Protein AF-A0A8T3NZ07-F1 (afdb_monomer_lite)

Foldseek 3Di:
DDPDPPDDDDAPDFAADPVRVVVDDPVDDLAHQETEHEDDPPQDPVNVVVVVVSRVVSVHNYYHYHYDDDPD

pLDDT: mean 87.33, std 10.58, range [52.41, 97.44]

Secondary structure (DSSP, 8-state):
-EEETTEE---SEEE--HHHHTTS-TT-----SEEEEEEPTT--HHHHHHHHHHHHHTT-SEEEEEE-----

Radius of gyration: 13.39 Å; chains: 1; bounding box: 41×20×33 Å

Sequence (72 aa):
MWTGPSTYFEPDQFYVSAELEARLDPGHRTTANLVIEVVSPGSAIYDRNAKADNYAALGVKVMWLVESLRSG

Structure (mmCIF, N/CA/C/O backbone):
data_AF-A0A8T3NZ07-F1
#
_entry.id   AF-A0A8T3NZ07-F1
#
loop_
_atom_site.group_PDB
_atom_site.id
_atom_site.type_symbol
_atom_site.label_atom_id
_atom_site.label_alt_id
_atom_site.label_comp_id
_atom_site.label_asym_id
_atom_site.label_entity_id
_atom_site.label_seq_id
_atom_site.pdbx_PDB_ins_code
_atom_site.Cartn_x
_atom_site.Cartn_y
_atom_site.Cartn_z
_atom_site.occupancy
_atom_site.B_iso_or_equiv
_atom_site.auth_seq_id
_atom_site.auth_comp_id
_atom_site.auth_asym_id
_atom_site.auth_atom_id
_atom_site.pdbx_PDB_model_num
ATOM 1 N N . MET A 1 1 ? 1.478 -7.025 -0.212 1.00 88.19 1 MET A N 1
ATOM 2 C CA . MET A 1 1 ? 2.681 -6.325 -0.681 1.00 88.19 1 MET A CA 1
ATOM 3 C C . MET A 1 1 ? 3.853 -6.763 0.152 1.00 88.19 1 MET A C 1
ATOM 5 O O . MET A 1 1 ? 3.748 -6.824 1.371 1.00 88.19 1 MET A O 1
ATOM 9 N N . TRP A 1 2 ? 4.948 -7.106 -0.503 1.00 88.19 2 TRP A N 1
ATOM 10 C CA . TRP A 1 2 ? 6.144 -7.565 0.184 1.00 88.19 2 TRP A CA 1
ATOM 11 C C . TRP A 1 2 ? 6.886 -6.390 0.818 1.00 88.19 2 TRP A C 1
ATOM 13 O O . TRP A 1 2 ? 7.183 -5.408 0.140 1.00 88.19 2 TRP A O 1
ATOM 23 N N . THR A 1 3 ? 7.165 -6.491 2.117 1.00 85.44 3 THR A N 1
ATOM 24 C CA . THR A 1 3 ? 7.930 -5.491 2.888 1.00 85.44 3 THR A CA 1
ATOM 25 C C . THR A 1 3 ? 9.363 -5.949 3.163 1.00 85.44 3 THR A C 1
ATOM 27 O O . THR A 1 3 ? 10.196 -5.184 3.641 1.00 85.44 3 THR A O 1
ATOM 30 N N . GLY A 1 4 ? 9.655 -7.207 2.832 1.00 83.50 4 GLY A N 1
ATOM 31 C CA . GLY A 1 4 ? 10.955 -7.851 2.911 1.00 83.50 4 GLY A CA 1
ATOM 32 C C . GLY A 1 4 ? 10.871 -9.278 2.355 1.00 83.50 4 GLY A C 1
ATOM 33 O O . GLY A 1 4 ? 9.801 -9.695 1.909 1.00 83.50 4 GLY A O 1
ATOM 34 N N . PRO A 1 5 ? 11.962 -10.061 2.419 1.00 79.69 5 PRO A N 1
ATOM 35 C CA . PRO A 1 5 ? 12.036 -11.382 1.783 1.00 79.69 5 PRO A CA 1
ATOM 36 C C . PRO A 1 5 ? 10.994 -12.397 2.274 1.00 79.69 5 PRO A C 1
ATOM 38 O O . PRO A 1 5 ? 10.622 -13.304 1.538 1.00 79.69 5 PRO A O 1
ATOM 41 N N . SER A 1 6 ? 10.538 -12.261 3.520 1.00 82.12 6 SER A N 1
ATOM 42 C CA . SER A 1 6 ? 9.610 -13.197 4.169 1.00 82.12 6 SER A CA 1
ATOM 43 C C . SER A 1 6 ? 8.412 -12.511 4.822 1.00 82.12 6 SER A C 1
ATOM 45 O O . SER A 1 6 ? 7.669 -13.156 5.558 1.00 82.12 6 SER A O 1
ATOM 47 N N . THR A 1 7 ? 8.226 -11.212 4.581 1.00 85.50 7 THR A N 1
ATOM 48 C CA . THR A 1 7 ? 7.152 -10.434 5.203 1.00 85.50 7 THR A CA 1
ATOM 49 C C . THR A 1 7 ? 6.243 -9.878 4.125 1.00 85.50 7 THR A C 1
ATOM 51 O O . THR A 1 7 ? 6.674 -9.121 3.253 1.00 85.50 7 THR A O 1
ATOM 54 N N . TYR A 1 8 ? 4.970 -10.252 4.206 1.00 86.81 8 TYR A N 1
ATOM 55 C CA . TYR A 1 8 ? 3.932 -9.806 3.296 1.00 86.81 8 TYR A CA 1
ATOM 56 C C . TYR A 1 8 ? 2.836 -9.098 4.080 1.00 86.81 8 TYR A C 1
ATOM 58 O O . TYR A 1 8 ? 2.310 -9.627 5.056 1.00 86.81 8 TYR A O 1
ATOM 66 N N . PHE A 1 9 ? 2.498 -7.897 3.636 1.00 88.75 9 PHE A N 1
ATOM 67 C CA . PHE A 1 9 ? 1.392 -7.123 4.163 1.00 88.75 9 PHE A CA 1
ATOM 68 C C . PHE A 1 9 ? 0.200 -7.245 3.224 1.00 88.75 9 PHE A C 1
ATOM 70 O O . PHE A 1 9 ? 0.284 -6.789 2.090 1.00 88.75 9 PHE A O 1
ATOM 77 N N . GLU A 1 10 ? -0.867 -7.917 3.631 1.00 90.88 10 GLU A N 1
ATOM 78 C CA . GLU A 1 10 ? -1.992 -8.236 2.750 1.00 90.88 10 GLU A CA 1
ATOM 79 C C . GLU A 1 10 ? -3.037 -7.107 2.753 1.00 90.88 10 GLU A C 1
ATOM 81 O O . GLU A 1 10 ? -3.734 -6.952 3.755 1.00 90.88 10 GLU A O 1
ATOM 86 N N . PRO A 1 11 ? -3.141 -6.295 1.679 1.00 92.56 11 PRO A N 1
ATOM 87 C CA . PRO A 1 11 ? -4.245 -5.352 1.528 1.00 92.56 11 PRO A CA 1
ATOM 88 C C . PRO A 1 11 ? -5.536 -6.091 1.165 1.00 92.56 11 PRO A C 1
ATOM 90 O O . PRO A 1 11 ? -5.489 -7.075 0.424 1.00 92.56 11 PRO A O 1
ATOM 93 N N . ASP A 1 12 ? -6.688 -5.547 1.561 1.00 93.12 12 ASP A N 1
ATOM 94 C CA . ASP A 1 12 ? -7.979 -6.090 1.119 1.00 93.12 12 ASP A CA 1
ATOM 95 C C . ASP A 1 12 ? -8.123 -5.994 -0.400 1.00 93.12 12 ASP A C 1
ATOM 97 O O . ASP A 1 12 ? -8.510 -6.958 -1.057 1.00 93.12 12 ASP A O 1
ATOM 101 N N . GLN A 1 13 ? -7.810 -4.826 -0.967 1.00 94.69 13 GLN A N 1
ATOM 102 C CA . GLN A 1 13 ? -7.754 -4.591 -2.407 1.00 94.69 13 GLN A CA 1
ATOM 103 C C . GLN A 1 13 ? -6.641 -3.593 -2.736 1.00 94.69 13 GLN A C 1
ATOM 105 O O . GLN A 1 13 ? -6.277 -2.727 -1.937 1.00 94.69 13 GLN A O 1
ATOM 110 N N . PHE A 1 14 ? -6.109 -3.671 -3.951 1.00 95.62 14 PHE A N 1
ATOM 111 C CA . PHE A 1 14 ? -5.128 -2.708 -4.438 1.00 95.62 14 PHE A CA 1
ATOM 112 C C . PHE A 1 14 ? -5.210 -2.554 -5.954 1.00 95.62 14 PHE A C 1
ATOM 114 O O . PHE A 1 14 ? -5.699 -3.430 -6.666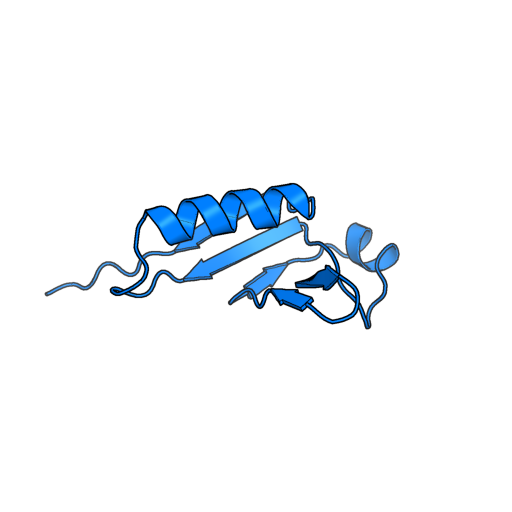 1.00 95.62 14 PHE A O 1
ATOM 121 N N . TYR A 1 15 ? -4.697 -1.430 -6.446 1.00 95.69 15 TYR A N 1
ATOM 122 C CA . TYR A 1 15 ? -4.607 -1.134 -7.867 1.00 95.69 15 TYR A CA 1
ATOM 123 C C . TYR A 1 15 ? -3.175 -0.785 -8.262 1.00 95.69 15 TYR A C 1
ATOM 125 O O . TYR A 1 15 ? -2.526 0.079 -7.660 1.00 95.69 15 TYR A O 1
ATOM 133 N N . VAL A 1 16 ? -2.716 -1.438 -9.325 1.00 95.75 16 VAL A N 1
ATOM 134 C CA . VAL A 1 16 ? -1.456 -1.160 -10.009 1.00 95.75 16 VAL A CA 1
ATOM 135 C C . VAL A 1 16 ? -1.798 -0.759 -11.439 1.00 95.75 16 VAL A C 1
ATOM 137 O O . VAL A 1 16 ? -2.466 -1.501 -12.156 1.00 95.75 16 VAL A O 1
ATOM 140 N N . SER A 1 17 ? -1.372 0.432 -11.854 1.00 95.88 17 SER A N 1
ATOM 141 C CA . SER A 1 17 ? -1.518 0.870 -13.239 1.00 95.88 17 SER A CA 1
ATOM 142 C C . SER A 1 17 ? -0.619 0.045 -14.152 1.00 95.88 17 SER A C 1
ATOM 144 O O . SER A 1 17 ? 0.436 -0.418 -13.728 1.00 95.88 17 SER A O 1
ATOM 146 N N . ALA A 1 18 ? -0.974 -0.072 -15.432 1.00 96.38 18 ALA A N 1
ATOM 147 C CA . ALA A 1 18 ? -0.132 -0.766 -16.410 1.00 96.38 18 ALA A CA 1
ATOM 148 C C . ALA A 1 18 ? 1.307 -0.209 -16.459 1.00 96.38 18 ALA A C 1
ATOM 150 O O . ALA A 1 18 ? 2.265 -0.960 -16.604 1.00 96.38 18 ALA A O 1
ATOM 151 N N . GLU A 1 19 ? 1.465 1.107 -16.278 1.00 96.25 19 GLU A N 1
ATOM 152 C CA . GLU A 1 19 ? 2.772 1.769 -16.216 1.00 96.25 19 GLU A CA 1
ATOM 153 C C . GLU A 1 19 ? 3.603 1.323 -15.003 1.00 96.25 19 GLU A C 1
ATOM 155 O O . GLU A 1 19 ? 4.815 1.143 -15.110 1.00 96.25 19 GLU A O 1
ATOM 160 N N . LEU A 1 20 ? 2.975 1.167 -13.833 1.00 94.94 20 LEU A N 1
ATOM 161 C CA . LEU A 1 20 ? 3.665 0.667 -12.649 1.00 94.94 20 LEU A CA 1
ATOM 162 C C . LEU A 1 20 ? 3.934 -0.832 -12.770 1.00 94.94 20 LEU A C 1
ATOM 164 O O . LEU A 1 20 ? 5.060 -1.245 -12.524 1.00 94.94 20 LEU A O 1
ATOM 168 N N . GLU A 1 21 ? 2.954 -1.612 -13.221 1.00 94.62 21 GLU A N 1
ATOM 169 C CA . GLU A 1 21 ? 3.075 -3.061 -13.402 1.00 94.62 21 GLU A CA 1
ATOM 170 C C . GLU A 1 21 ? 4.242 -3.415 -14.332 1.00 94.62 21 GLU A C 1
ATOM 172 O O . GLU A 1 21 ? 5.012 -4.314 -14.020 1.00 94.62 21 GLU A O 1
ATOM 177 N N . ALA A 1 22 ? 4.460 -2.648 -15.407 1.00 95.31 22 ALA A N 1
ATOM 178 C CA . ALA A 1 22 ? 5.586 -2.841 -16.326 1.00 95.31 22 ALA A CA 1
ATOM 179 C C . ALA A 1 22 ? 6.979 -2.704 -15.672 1.00 95.31 22 ALA A C 1
ATOM 181 O O . ALA A 1 22 ? 7.980 -3.085 -16.276 1.00 95.31 22 ALA A O 1
ATOM 182 N N . ARG A 1 23 ? 7.058 -2.134 -14.462 1.00 93.50 23 ARG A N 1
ATOM 183 C CA . ARG A 1 23 ? 8.299 -1.936 -13.696 1.00 93.50 23 ARG A CA 1
ATOM 184 C C . ARG A 1 23 ? 8.417 -2.860 -12.485 1.00 93.50 23 ARG A C 1
ATOM 186 O O . ARG A 1 23 ? 9.478 -2.883 -11.865 1.00 93.50 23 ARG A O 1
ATOM 193 N N . LEU A 1 24 ? 7.344 -3.550 -12.107 1.00 91.56 24 LEU A N 1
ATOM 194 C CA . LEU A 1 24 ? 7.325 -4.416 -10.932 1.00 91.56 24 LEU A CA 1
ATOM 195 C C . LEU A 1 24 ? 7.650 -5.857 -11.306 1.00 91.56 24 LEU A C 1
ATOM 197 O O . LEU A 1 24 ? 7.402 -6.300 -12.423 1.00 91.56 24 LEU A O 1
ATOM 201 N N . ASP A 1 25 ? 8.163 -6.599 -10.328 1.00 90.56 25 ASP A N 1
ATOM 202 C CA . ASP A 1 25 ? 8.175 -8.055 -10.394 1.00 90.56 25 ASP A CA 1
ATOM 203 C C . ASP A 1 25 ? 6.731 -8.573 -10.216 1.00 90.56 25 ASP A C 1
ATOM 205 O O . ASP A 1 25 ? 6.141 -8.360 -9.145 1.00 90.56 25 ASP A O 1
ATOM 209 N N . PRO A 1 26 ? 6.150 -9.273 -11.213 1.00 83.00 26 PRO A N 1
ATOM 210 C CA . PRO A 1 26 ? 4.798 -9.820 -11.114 1.00 83.00 26 PRO A CA 1
ATOM 211 C C . PRO A 1 26 ? 4.625 -10.818 -9.960 1.00 83.00 26 PRO A C 1
ATOM 213 O O . PRO A 1 26 ? 3.526 -10.944 -9.417 1.00 83.00 26 PRO A O 1
ATOM 216 N N . GLY A 1 27 ? 5.694 -11.523 -9.570 1.00 85.69 27 GLY A N 1
ATOM 217 C CA . GLY A 1 27 ? 5.689 -12.477 -8.458 1.00 85.69 27 GLY A CA 1
ATOM 218 C C . GLY A 1 27 ? 5.928 -11.832 -7.092 1.00 85.69 27 GLY A C 1
ATOM 219 O O . GLY A 1 27 ? 5.651 -12.445 -6.060 1.00 85.69 27 GLY A O 1
ATOM 220 N N . HIS A 1 28 ? 6.416 -10.589 -7.066 1.00 88.31 28 HIS A N 1
ATOM 221 C CA . HIS A 1 28 ? 6.877 -9.943 -5.843 1.00 88.31 28 HIS A CA 1
AT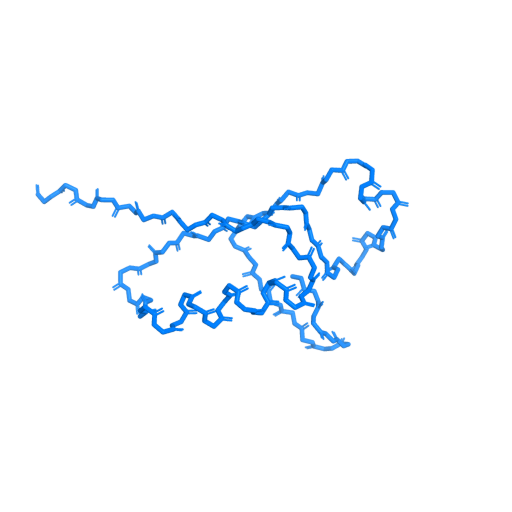OM 222 C C . HIS A 1 28 ? 6.547 -8.446 -5.811 1.00 88.31 28 HIS A C 1
ATOM 224 O O . HIS A 1 28 ? 7.415 -7.581 -5.709 1.00 88.31 28 HIS A O 1
ATOM 230 N N . ARG A 1 29 ? 5.250 -8.120 -5.860 1.00 91.00 29 ARG A N 1
ATOM 231 C CA . ARG A 1 29 ? 4.786 -6.728 -5.772 1.00 91.00 29 ARG A CA 1
ATOM 232 C C . ARG A 1 29 ? 5.112 -6.113 -4.406 1.00 91.00 29 ARG A C 1
ATOM 234 O O . ARG A 1 29 ? 4.554 -6.511 -3.376 1.00 91.00 29 ARG A O 1
ATOM 241 N N . THR A 1 30 ? 5.980 -5.107 -4.420 1.00 94.25 30 THR A N 1
ATOM 242 C CA . THR A 1 30 ? 6.439 -4.346 -3.244 1.00 94.25 30 THR A CA 1
ATOM 243 C C . THR A 1 30 ? 5.708 -3.017 -3.058 1.00 94.25 30 THR A C 1
ATOM 245 O O . THR A 1 30 ? 5.881 -2.368 -2.036 1.00 94.25 30 THR A O 1
ATOM 248 N N . THR A 1 31 ? 4.879 -2.603 -4.021 1.00 96.12 31 THR A N 1
ATOM 249 C CA . THR A 1 31 ? 4.160 -1.322 -3.9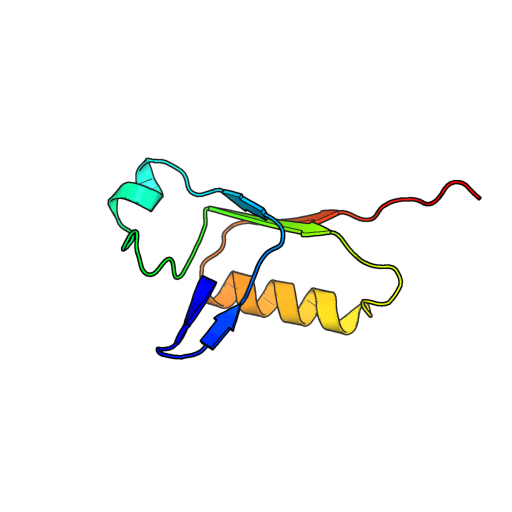94 1.00 96.12 31 THR A CA 1
ATOM 250 C C . THR A 1 31 ? 2.890 -1.367 -4.853 1.00 96.12 31 THR A C 1
ATOM 252 O O . THR A 1 31 ? 2.637 -2.356 -5.548 1.00 96.12 31 THR A O 1
ATOM 255 N N . ALA A 1 32 ? 2.096 -0.295 -4.820 1.00 96.56 32 ALA A N 1
ATOM 256 C CA . ALA A 1 32 ? 0.938 -0.079 -5.684 1.00 96.56 32 ALA A CA 1
ATOM 257 C C . ALA A 1 32 ? 0.626 1.413 -5.853 1.00 96.56 32 ALA A C 1
ATOM 259 O O . ALA A 1 32 ? 1.122 2.264 -5.119 1.00 96.56 32 ALA A O 1
ATOM 260 N N . ASN A 1 33 ? -0.249 1.751 -6.800 1.00 97.31 33 ASN A N 1
ATOM 261 C CA . ASN A 1 33 ? -0.737 3.124 -6.931 1.00 97.31 33 ASN A CA 1
ATOM 262 C C . ASN A 1 33 ? -1.753 3.466 -5.837 1.00 97.31 33 ASN A C 1
ATOM 264 O O . ASN A 1 33 ? -1.716 4.572 -5.300 1.00 97.31 33 ASN A O 1
ATOM 268 N N . LEU A 1 34 ? -2.650 2.526 -5.538 1.00 97.44 34 LEU A N 1
ATOM 269 C CA . LEU A 1 34 ? -3.731 2.683 -4.572 1.00 97.44 34 LEU A CA 1
ATOM 270 C C . LEU A 1 34 ? -3.878 1.403 -3.751 1.00 97.44 34 LEU A C 1
ATOM 272 O O . LEU A 1 34 ? -3.890 0.306 -4.312 1.00 97.44 34 LEU A O 1
ATOM 276 N N . VAL A 1 35 ? -4.052 1.572 -2.445 1.00 96.88 35 VAL A N 1
ATOM 277 C CA . VAL A 1 35 ? -4.507 0.525 -1.527 1.00 96.88 35 VAL A 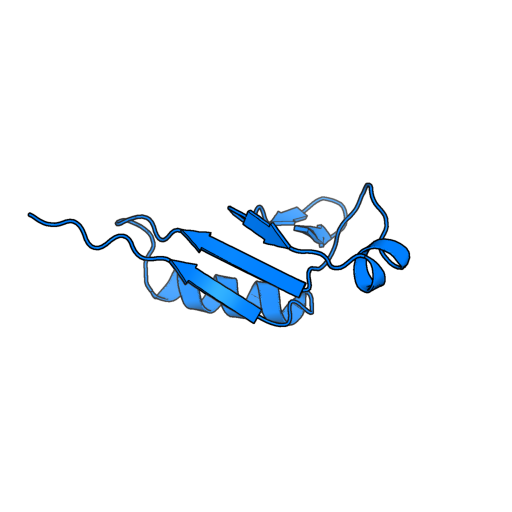CA 1
ATOM 278 C C . VAL A 1 35 ? -5.874 0.889 -0.975 1.00 96.88 35 VAL A C 1
ATOM 280 O O . VAL A 1 35 ? -6.130 2.048 -0.649 1.00 96.88 35 VAL A O 1
ATOM 283 N N . ILE A 1 36 ? -6.743 -0.109 -0.861 1.00 95.25 36 ILE A N 1
ATOM 284 C CA . ILE A 1 36 ? -8.062 0.010 -0.256 1.00 95.25 36 ILE A CA 1
ATOM 285 C C . ILE A 1 36 ? -8.124 -0.975 0.909 1.00 95.25 36 ILE A C 1
ATOM 287 O O . ILE A 1 36 ? -7.837 -2.159 0.746 1.00 95.25 36 ILE A O 1
ATOM 291 N N . GLU A 1 37 ? -8.513 -0.463 2.069 1.00 92.81 37 GLU A N 1
ATOM 292 C CA . GLU A 1 37 ? -8.659 -1.208 3.318 1.00 92.81 37 GLU A CA 1
ATOM 293 C C . GLU A 1 37 ? -10.080 -1.004 3.841 1.00 92.81 37 GLU A C 1
ATOM 295 O O . GLU A 1 37 ? -10.541 0.132 4.000 1.00 92.81 37 GLU A O 1
ATOM 300 N N . VAL A 1 38 ? -10.784 -2.098 4.100 1.00 90.12 38 VAL A N 1
ATOM 301 C CA . VAL A 1 38 ? -12.125 -2.100 4.674 1.00 90.12 38 VAL A CA 1
ATOM 302 C C . VAL A 1 38 ? -11.995 -2.231 6.182 1.00 90.12 38 VAL A C 1
ATOM 304 O O . VAL A 1 38 ? -11.532 -3.229 6.728 1.00 90.12 38 VAL A O 1
ATOM 307 N N . VAL A 1 39 ? -12.435 -1.200 6.889 1.00 84.56 39 VAL A N 1
ATOM 308 C CA . VAL A 1 39 ? -12.325 -1.154 8.341 1.00 84.56 39 VAL A CA 1
ATOM 309 C C . VAL A 1 39 ? -13.325 -2.120 8.961 1.00 84.56 39 VAL A C 1
ATOM 311 O O . VAL A 1 39 ? -14.542 -1.979 8.814 1.00 84.56 39 VAL A O 1
ATOM 314 N N . SER A 1 40 ? -12.804 -3.077 9.724 1.00 76.31 40 SER A N 1
ATOM 315 C CA . SER A 1 40 ? -13.623 -3.909 10.593 1.00 76.31 40 SER A CA 1
ATOM 316 C C . SER A 1 40 ? -13.949 -3.163 11.901 1.00 76.31 40 SER A C 1
ATOM 318 O O . SER A 1 40 ? -13.120 -2.388 12.385 1.00 76.31 40 SER A O 1
ATOM 320 N N . PRO A 1 41 ? -15.109 -3.414 12.538 1.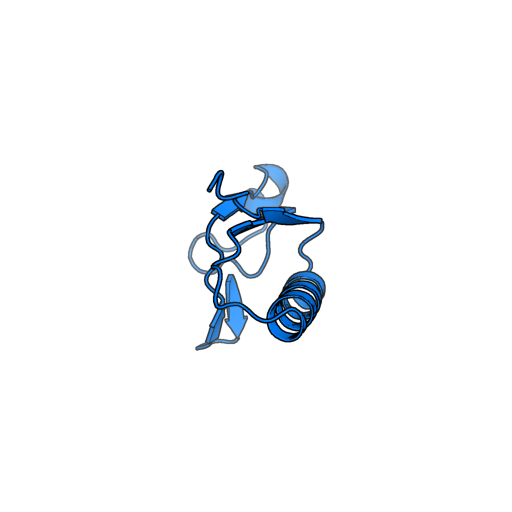00 71.31 41 PRO A N 1
ATOM 321 C CA . PRO A 1 41 ? -15.480 -2.778 13.808 1.00 71.31 41 PRO A CA 1
ATOM 322 C C . PRO A 1 41 ? -14.473 -2.971 14.960 1.00 71.31 41 PRO A C 1
ATOM 324 O O . PRO A 1 41 ? -14.561 -2.262 15.957 1.00 71.31 41 PRO A O 1
ATOM 327 N N . GLY A 1 42 ? -13.544 -3.929 14.845 1.00 66.56 42 GLY A N 1
ATOM 328 C CA . GLY A 1 42 ? -12.497 -4.200 15.836 1.00 66.56 42 GLY A CA 1
ATOM 329 C C . GLY A 1 42 ? -11.143 -3.542 15.545 1.00 66.56 42 GLY A C 1
ATOM 330 O O . GLY A 1 42 ? -10.258 -3.593 16.398 1.00 66.56 42 GLY A O 1
ATOM 331 N N . SER A 1 43 ? -10.955 -2.921 14.377 1.00 65.94 43 SER A N 1
ATOM 332 C CA . SER A 1 43 ? -9.687 -2.278 14.014 1.00 65.94 43 SER A CA 1
ATOM 333 C C . SER A 1 43 ? -9.585 -0.895 14.664 1.00 65.94 43 SER A C 1
ATOM 335 O O . SER A 1 43 ? -10.256 0.061 14.259 1.00 65.94 43 SER A O 1
ATOM 337 N N . ALA A 1 44 ? -8.743 -0.792 15.697 1.00 67.94 44 ALA A N 1
ATOM 338 C CA . ALA A 1 44 ? -8.491 0.446 16.429 1.00 67.94 44 ALA A CA 1
ATOM 339 C C . ALA A 1 44 ? -7.925 1.550 15.516 1.00 67.94 44 ALA A C 1
ATOM 341 O O . ALA A 1 44 ? -7.209 1.279 14.559 1.00 67.94 44 ALA A O 1
ATOM 342 N N . ILE A 1 45 ? -8.178 2.820 15.847 1.00 64.25 45 ILE A N 1
ATOM 343 C CA . ILE A 1 45 ? -7.646 3.978 15.099 1.00 64.25 45 ILE A CA 1
ATOM 344 C C . ILE A 1 45 ? -6.110 3.936 14.991 1.00 64.25 45 ILE A C 1
ATOM 346 O O . ILE A 1 45 ? -5.560 4.290 13.952 1.00 64.25 45 ILE A O 1
ATOM 350 N N . TYR A 1 46 ? -5.424 3.456 16.035 1.00 57.56 46 TYR A N 1
ATOM 351 C CA . TYR A 1 46 ? -3.966 3.299 16.031 1.00 57.56 46 TYR A CA 1
ATOM 352 C C . TYR A 1 46 ? -3.480 2.330 14.940 1.00 57.56 46 TYR A C 1
ATOM 354 O O . TYR A 1 46 ? -2.475 2.604 14.289 1.00 57.56 46 TYR A O 1
ATOM 362 N N . ASP A 1 47 ? -4.234 1.254 14.686 1.00 76.94 47 ASP A N 1
ATOM 363 C CA . ASP A 1 47 ? -3.945 0.296 13.613 1.00 76.94 47 ASP A CA 1
ATOM 364 C C . ASP A 1 47 ? -3.992 0.997 12.244 1.00 76.94 47 ASP A C 1
ATOM 366 O O . ASP A 1 47 ? -3.090 0.850 11.430 1.00 76.94 47 ASP A O 1
ATOM 370 N N . ARG A 1 48 ? -4.968 1.889 12.028 1.00 82.31 48 ARG A N 1
ATOM 371 C CA . ARG A 1 48 ? -5.156 2.611 10.754 1.00 82.31 48 ARG A CA 1
ATOM 372 C C . ARG A 1 48 ? -3.982 3.522 10.399 1.00 82.31 48 ARG A C 1
ATOM 374 O O . ARG A 1 48 ? -3.547 3.517 9.251 1.00 82.31 48 ARG A O 1
ATOM 381 N N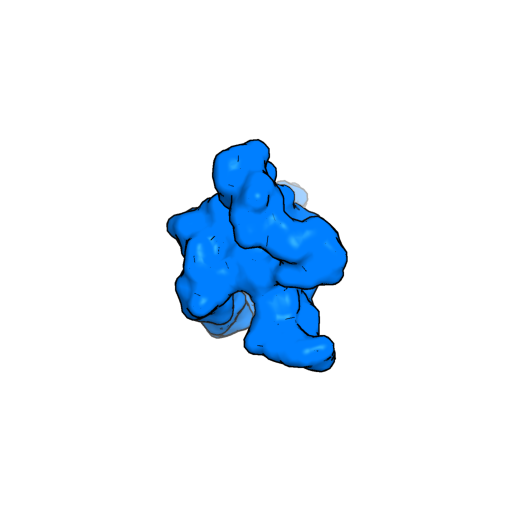 . ASN A 1 49 ? -3.473 4.284 11.368 1.00 85.38 49 ASN A N 1
ATOM 382 C CA . ASN A 1 49 ? -2.331 5.172 11.137 1.00 85.38 49 ASN A CA 1
ATOM 383 C C . ASN A 1 49 ? -1.055 4.364 10.883 1.00 85.38 49 ASN A C 1
ATOM 385 O O . ASN A 1 49 ? -0.345 4.645 9.925 1.00 85.38 49 ASN A O 1
ATOM 389 N N . ALA A 1 50 ? -0.822 3.304 11.665 1.00 88.25 50 ALA A N 1
ATOM 390 C CA . ALA A 1 50 ? 0.308 2.409 11.437 1.00 88.25 50 ALA A CA 1
ATOM 391 C C . ALA A 1 50 ? 0.249 1.755 10.044 1.00 88.25 50 ALA A C 1
ATOM 393 O O . ALA A 1 50 ? 1.265 1.675 9.352 1.00 88.25 50 ALA A O 1
ATOM 394 N N . LYS A 1 51 ? -0.942 1.336 9.585 1.00 87.44 51 LYS A N 1
ATOM 395 C CA . LYS A 1 51 ? -1.137 0.835 8.215 1.00 87.44 51 LYS A CA 1
ATOM 396 C C . LYS A 1 51 ? -0.807 1.898 7.166 1.00 87.44 51 LYS A C 1
ATOM 398 O O . LYS A 1 51 ? -0.092 1.596 6.214 1.00 87.44 51 LYS A O 1
ATOM 403 N N . ALA A 1 52 ? -1.306 3.121 7.336 1.00 90.50 52 ALA A N 1
ATOM 404 C CA . ALA A 1 52 ? -1.053 4.216 6.405 1.00 90.50 52 ALA A CA 1
ATOM 405 C C . ALA A 1 52 ? 0.445 4.538 6.291 1.00 90.50 52 ALA A C 1
ATOM 407 O O . ALA A 1 52 ? 0.961 4.628 5.176 1.00 90.50 52 ALA A O 1
ATOM 408 N N . ASP A 1 53 ? 1.150 4.616 7.421 1.00 92.62 53 ASP A N 1
ATOM 409 C CA . ASP A 1 53 ? 2.595 4.859 7.460 1.00 92.62 53 ASP A CA 1
ATOM 410 C C . ASP A 1 53 ? 3.375 3.727 6.774 1.00 92.62 53 ASP A C 1
ATOM 412 O O . ASP A 1 53 ? 4.279 3.982 5.976 1.00 92.62 53 ASP A O 1
ATOM 416 N N . ASN A 1 54 ? 2.984 2.471 7.012 1.00 92.38 54 ASN A N 1
ATOM 417 C CA . ASN A 1 54 ? 3.594 1.314 6.356 1.00 92.38 54 ASN A CA 1
ATOM 418 C C . ASN A 1 54 ? 3.399 1.354 4.834 1.00 92.38 54 ASN A C 1
ATOM 420 O O . ASN A 1 54 ? 4.358 1.171 4.087 1.00 92.38 54 ASN A O 1
ATOM 424 N N . TYR A 1 55 ? 2.185 1.623 4.350 1.00 94.88 55 TYR A N 1
ATOM 425 C CA . TYR A 1 55 ? 1.932 1.725 2.910 1.00 94.88 55 TYR A CA 1
ATOM 426 C C . TYR A 1 55 ? 2.669 2.908 2.272 1.00 94.88 55 TYR A C 1
ATOM 428 O O . TYR A 1 55 ? 3.218 2.765 1.176 1.00 94.88 55 TYR A O 1
ATOM 436 N N . ALA A 1 56 ? 2.750 4.045 2.962 1.00 94.69 56 ALA A N 1
ATOM 437 C CA . ALA A 1 56 ? 3.531 5.189 2.506 1.00 94.69 56 ALA A CA 1
ATOM 438 C C . ALA A 1 56 ? 5.028 4.849 2.396 1.00 94.69 56 ALA A C 1
ATOM 440 O O . ALA A 1 56 ? 5.660 5.187 1.394 1.00 94.69 56 ALA A O 1
ATOM 441 N N . ALA A 1 57 ? 5.586 4.113 3.365 1.00 94.81 57 ALA A N 1
ATOM 442 C CA . ALA A 1 57 ? 6.973 3.641 3.326 1.00 94.81 57 ALA A CA 1
ATOM 443 C C . ALA A 1 57 ? 7.246 2.677 2.155 1.00 94.81 57 ALA A C 1
ATOM 445 O O . ALA A 1 57 ? 8.356 2.643 1.625 1.00 94.81 57 ALA A O 1
ATOM 446 N N . LEU A 1 58 ? 6.226 1.942 1.705 1.00 94.50 58 LEU A N 1
ATOM 447 C CA . LEU A 1 58 ? 6.272 1.097 0.506 1.00 94.50 58 LEU A CA 1
ATOM 448 C C . LEU A 1 58 ? 6.064 1.885 -0.802 1.00 94.50 58 LEU A C 1
ATOM 450 O O . LEU A 1 58 ? 6.014 1.299 -1.882 1.00 94.50 58 LEU A O 1
ATOM 454 N N . GLY A 1 59 ? 5.919 3.210 -0.744 1.00 95.94 59 GLY A N 1
ATOM 455 C CA . GLY A 1 59 ? 5.723 4.061 -1.918 1.00 95.94 59 GLY A CA 1
ATOM 456 C C . GLY A 1 59 ? 4.302 4.045 -2.489 1.00 95.94 59 GLY A C 1
ATOM 457 O O . GLY A 1 59 ? 4.094 4.510 -3.614 1.00 95.94 59 GLY A O 1
ATOM 458 N N . VAL A 1 60 ? 3.321 3.534 -1.737 1.00 96.69 60 VAL A N 1
ATOM 459 C CA . VAL A 1 60 ? 1.911 3.619 -2.130 1.00 96.69 60 VAL A CA 1
ATOM 460 C C . VAL A 1 60 ? 1.478 5.081 -2.117 1.00 96.69 60 VAL A C 1
ATOM 462 O O . VAL A 1 60 ? 1.643 5.784 -1.124 1.00 96.69 60 VAL A O 1
ATOM 465 N N . LYS A 1 61 ? 0.915 5.554 -3.233 1.00 95.12 61 LYS A N 1
ATOM 466 C CA . LYS A 1 61 ? 0.599 6.982 -3.403 1.00 95.12 61 LYS A CA 1
ATOM 467 C C . LYS A 1 61 ? -0.658 7.408 -2.656 1.00 95.12 61 LYS A C 1
ATOM 469 O O . LYS A 1 61 ? -0.744 8.545 -2.205 1.00 95.12 61 LYS A O 1
ATOM 474 N N . VAL A 1 62 ? -1.652 6.526 -2.596 1.00 96.69 62 VAL A N 1
ATOM 475 C CA . VAL A 1 62 ? -2.954 6.803 -1.989 1.00 96.69 62 VAL A CA 1
ATOM 476 C C . VAL A 1 62 ? -3.430 5.571 -1.233 1.00 96.69 62 VAL A C 1
ATOM 478 O O . VAL A 1 62 ? -3.344 4.453 -1.740 1.00 96.69 62 VAL A O 1
ATOM 481 N N . MET A 1 63 ? -3.983 5.790 -0.045 1.00 95.62 63 MET A N 1
ATOM 482 C CA . MET A 1 63 ? -4.707 4.779 0.714 1.00 95.62 63 MET A CA 1
ATOM 483 C C . MET A 1 63 ? -6.137 5.256 0.950 1.00 95.62 63 MET A C 1
ATOM 485 O O . MET A 1 63 ? -6.354 6.385 1.393 1.00 95.62 63 MET A O 1
ATOM 489 N N . TRP A 1 64 ? -7.108 4.397 0.660 1.00 95.31 64 TRP A N 1
ATOM 490 C CA . TRP A 1 64 ? -8.508 4.603 1.014 1.00 95.31 64 TRP A CA 1
ATOM 491 C C . TRP A 1 64 ? -8.886 3.687 2.171 1.00 95.31 64 TRP A C 1
ATOM 493 O O . TRP A 1 64 ? -8.715 2.473 2.095 1.00 95.31 64 TRP A O 1
ATOM 503 N N . LEU A 1 65 ? -9.429 4.289 3.226 1.00 91.75 65 LEU A N 1
ATOM 504 C CA . LEU A 1 65 ? -10.071 3.583 4.326 1.00 91.75 65 LEU A CA 1
ATOM 505 C C . LEU A 1 65 ? -11.579 3.609 4.097 1.00 91.75 65 LEU A C 1
ATOM 507 O O . LEU A 1 65 ? -12.181 4.681 4.031 1.00 91.75 65 LEU A O 1
ATOM 511 N N . VAL A 1 66 ? -12.179 2.431 3.966 1.00 90.31 66 VAL A N 1
ATOM 512 C CA . VAL A 1 66 ? -13.613 2.268 3.736 1.00 90.31 66 VAL A CA 1
ATOM 513 C C . VAL A 1 66 ? -14.257 1.781 5.023 1.00 90.31 66 VAL A C 1
ATOM 515 O O . VAL A 1 66 ? -14.042 0.650 5.449 1.00 90.31 66 VAL A O 1
ATOM 518 N N . GLU A 1 67 ? -15.070 2.629 5.640 1.00 86.25 67 GLU A N 1
ATOM 519 C CA . GLU A 1 67 ? -15.877 2.247 6.796 1.00 86.25 67 GLU A CA 1
ATOM 520 C C . GLU A 1 67 ? -17.311 1.966 6.355 1.00 86.25 67 GLU A C 1
ATOM 522 O O . GLU A 1 67 ? -17.965 2.810 5.739 1.00 86.25 67 GLU A O 1
ATOM 527 N N . SER A 1 68 ? -17.821 0.777 6.683 1.00 79.75 68 SER A N 1
ATOM 528 C CA . SER A 1 68 ? -19.248 0.503 6.537 1.00 79.75 68 SER A CA 1
ATOM 529 C C . SER A 1 68 ? -20.000 1.181 7.676 1.00 79.75 68 SER A C 1
ATOM 531 O O . SER A 1 68 ? -19.829 0.834 8.848 1.00 79.75 68 SER A O 1
ATOM 533 N N . LEU A 1 69 ? -20.855 2.141 7.334 1.00 74.25 69 LEU A N 1
ATOM 534 C CA . LEU A 1 69 ? -21.835 2.666 8.272 1.00 74.25 69 LEU A CA 1
ATOM 535 C C . LEU A 1 69 ? -22.903 1.588 8.454 1.00 74.25 69 LEU A C 1
ATOM 537 O O . LEU A 1 69 ? -23.761 1.397 7.594 1.00 74.25 69 LEU A O 1
ATOM 541 N N . ARG A 1 70 ? -22.851 0.849 9.565 1.00 66.44 70 ARG A N 1
ATOM 542 C CA . ARG A 1 70 ? -23.985 0.009 9.954 1.00 66.44 70 ARG A CA 1
ATOM 543 C C . ARG A 1 70 ? -25.175 0.926 10.231 1.00 66.44 70 ARG A C 1
ATOM 545 O O . ARG A 1 70 ? -25.155 1.681 11.198 1.00 66.44 70 ARG A O 1
ATOM 552 N N . SER A 1 71 ? -26.203 0.855 9.392 1.00 61.69 71 SER A N 1
ATOM 553 C CA . SER A 1 71 ? -27.547 1.289 9.764 1.00 61.69 71 SER A CA 1
ATOM 554 C C . SER A 1 71 ? -28.055 0.322 10.834 1.00 61.69 71 SER A C 1
ATOM 556 O O . SER A 1 71 ? -28.168 -0.875 10.558 1.00 61.69 71 SER A O 1
ATOM 558 N N . GLY A 1 72 ? -28.232 0.833 12.054 1.00 52.41 72 GLY A N 1
ATOM 559 C CA . GLY A 1 72 ? -28.821 0.098 13.177 1.00 52.41 72 GLY A CA 1
ATOM 560 C C . GLY A 1 72 ? -30.297 -0.208 12.981 1.00 52.41 72 GLY A C 1
ATOM 561 O O . GLY A 1 72 ? -30.931 0.454 12.128 1.00 52.41 72 GLY A O 1
#